Protein AF-A0A4R4T7D8-F1 (afdb_monomer)

Structure (mmCIF, N/CA/C/O backbone):
data_AF-A0A4R4T7D8-F1
#
_entry.id   AF-A0A4R4T7D8-F1
#
loop_
_atom_site.group_PDB
_atom_site.id
_atom_site.type_symbol
_atom_site.label_atom_id
_atom_site.label_alt_id
_atom_site.label_comp_id
_atom_site.label_asym_id
_atom_site.label_entity_id
_atom_site.label_seq_id
_atom_site.pdbx_PDB_ins_code
_atom_site.Cartn_x
_atom_site.Cartn_y
_atom_site.Cartn_z
_atom_site.occupancy
_atom_site.B_iso_or_equiv
_atom_site.auth_seq_id
_atom_site.auth_comp_id
_atom_site.auth_asym_id
_atom_site.auth_atom_id
_atom_site.pdbx_PDB_model_num
ATOM 1 N N . MET A 1 1 ? 0.063 1.262 -43.470 1.00 44.97 1 MET A N 1
ATOM 2 C CA . MET A 1 1 ? -0.588 0.690 -42.276 1.00 44.97 1 MET A CA 1
ATOM 3 C C . MET A 1 1 ? 0.543 0.204 -41.402 1.00 44.97 1 MET A C 1
ATOM 5 O O . MET A 1 1 ? 1.000 -0.913 -41.585 1.00 44.97 1 MET A O 1
ATOM 9 N N . ASP A 1 2 ? 1.072 1.087 -40.564 1.00 61.28 2 ASP A N 1
ATOM 10 C CA 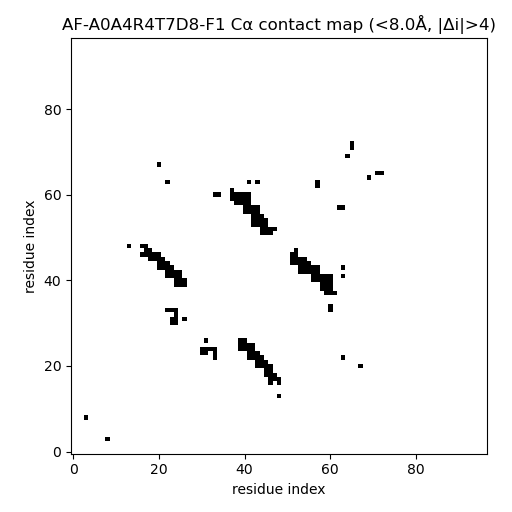. ASP A 1 2 ? 2.114 0.740 -39.603 1.00 61.28 2 ASP A CA 1
ATOM 11 C C . ASP A 1 2 ? 1.406 0.227 -38.351 1.00 61.28 2 ASP A C 1
ATOM 13 O O . ASP A 1 2 ? 1.039 0.995 -37.459 1.00 61.28 2 ASP A O 1
ATOM 17 N N . GLU A 1 3 ? 1.092 -1.069 -38.343 1.00 63.44 3 GLU A N 1
ATOM 18 C CA . GLU A 1 3 ? 0.693 -1.740 -37.111 1.00 63.44 3 GLU A CA 1
ATOM 19 C C . GLU A 1 3 ? 1.888 -1.684 -36.165 1.00 63.44 3 GLU A C 1
ATOM 21 O O . GLU A 1 3 ? 2.912 -2.325 -36.396 1.00 63.44 3 GLU A O 1
ATOM 26 N N . GLU A 1 4 ? 1.772 -0.859 -35.123 1.00 69.38 4 GLU A N 1
ATOM 27 C CA . GLU A 1 4 ? 2.747 -0.844 -34.040 1.00 69.38 4 GLU A CA 1
ATOM 28 C C . GLU A 1 4 ? 2.931 -2.291 -33.548 1.00 69.38 4 GLU A C 1
ATOM 30 O O . GLU A 1 4 ? 1.936 -2.935 -33.186 1.00 69.38 4 GLU A O 1
ATOM 35 N N . PRO A 1 5 ? 4.167 -2.827 -33.543 1.00 82.69 5 PRO A N 1
ATOM 36 C CA . PRO A 1 5 ? 4.420 -4.173 -33.063 1.00 82.69 5 PRO A CA 1
ATOM 37 C C . PRO A 1 5 ? 3.885 -4.315 -31.638 1.00 82.69 5 PRO A C 1
ATOM 39 O O . PRO A 1 5 ? 4.171 -3.486 -30.772 1.00 82.69 5 PRO A O 1
ATOM 42 N N . LEU A 1 6 ? 3.123 -5.381 -31.372 1.00 74.44 6 LEU A N 1
ATOM 43 C CA . LEU A 1 6 ? 2.513 -5.636 -30.058 1.00 74.44 6 LEU A CA 1
ATOM 44 C C . LEU A 1 6 ? 3.531 -5.534 -28.906 1.00 74.44 6 LEU A C 1
ATOM 46 O O . LEU A 1 6 ? 3.181 -5.106 -27.805 1.00 74.44 6 LEU A O 1
ATOM 50 N N . SER A 1 7 ? 4.789 -5.885 -29.175 1.00 72.19 7 SER A N 1
ATOM 51 C CA . SER A 1 7 ? 5.919 -5.760 -28.255 1.00 72.19 7 SER A CA 1
ATOM 52 C C . SER A 1 7 ? 6.173 -4.314 -27.810 1.00 72.19 7 SER A C 1
ATOM 54 O O . SER A 1 7 ? 6.251 -4.066 -26.609 1.00 72.19 7 SER A O 1
ATOM 56 N N . ASP A 1 8 ? 6.188 -3.345 -28.728 1.00 77.62 8 ASP A N 1
ATOM 57 C CA . ASP A 1 8 ? 6.402 -1.922 -28.412 1.00 77.62 8 ASP A CA 1
ATOM 58 C C . ASP A 1 8 ? 5.212 -1.326 -27.647 1.00 77.62 8 ASP A C 1
ATOM 60 O O . ASP A 1 8 ? 5.359 -0.515 -26.719 1.00 77.62 8 ASP A O 1
ATOM 64 N N . TRP A 1 9 ? 4.000 -1.773 -27.983 1.00 75.19 9 TRP A N 1
ATOM 65 C CA . TRP A 1 9 ? 2.791 -1.431 -27.239 1.00 75.19 9 TRP A CA 1
ATOM 66 C C . TRP A 1 9 ? 2.842 -1.961 -25.797 1.00 75.19 9 TRP A C 1
ATOM 68 O O . TRP A 1 9 ? 2.551 -1.224 -24.841 1.00 75.19 9 TRP A O 1
ATOM 78 N N . ALA A 1 10 ? 3.232 -3.227 -25.628 1.00 73.69 10 ALA A N 1
ATOM 79 C CA . ALA A 1 10 ? 3.330 -3.901 -24.339 1.00 73.69 10 ALA A CA 1
ATOM 80 C C . ALA A 1 10 ? 4.439 -3.296 -23.472 1.00 73.69 10 ALA A C 1
ATOM 82 O O . ALA A 1 10 ? 4.208 -3.018 -22.293 1.00 73.69 10 ALA A O 1
ATOM 83 N N . GLU A 1 11 ? 5.601 -2.998 -24.051 1.00 71.81 11 GLU A N 1
ATOM 84 C CA . GLU A 1 11 ? 6.743 -2.428 -23.341 1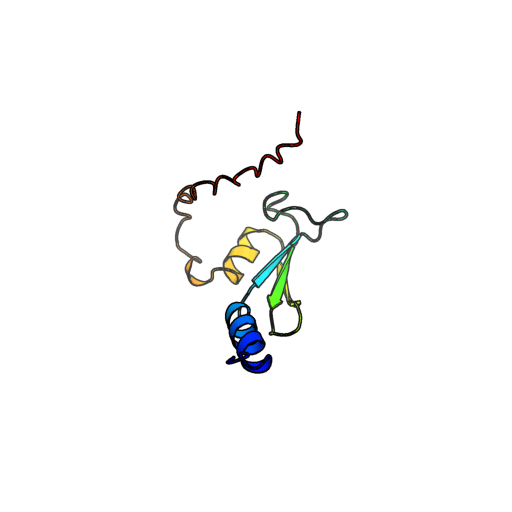.00 71.81 11 GLU A CA 1
ATOM 85 C C . GLU A 1 11 ? 6.446 -1.011 -22.836 1.00 71.81 11 GLU A C 1
ATOM 87 O O . GLU A 1 11 ? 6.628 -0.732 -21.648 1.00 71.81 11 GLU A O 1
ATOM 92 N N . ARG A 1 12 ? 5.855 -0.131 -23.663 1.00 70.44 12 ARG A N 1
ATOM 93 C CA . ARG A 1 12 ? 5.398 1.200 -23.204 1.00 70.44 12 ARG A CA 1
ATOM 94 C C . ARG A 1 12 ? 4.401 1.109 -22.059 1.00 70.44 12 ARG A C 1
ATOM 96 O O . ARG A 1 12 ? 4.348 1.988 -21.194 1.00 70.44 12 ARG A O 1
ATOM 103 N N . ARG A 1 13 ? 3.545 0.089 -22.058 1.00 66.94 13 ARG A N 1
ATOM 104 C CA . ARG A 1 13 ? 2.521 -0.086 -21.025 1.00 66.94 13 ARG A CA 1
ATOM 105 C C . ARG A 1 13 ? 3.089 -0.718 -19.756 1.00 66.94 13 ARG A C 1
ATOM 107 O O . ARG A 1 13 ? 2.659 -0.322 -18.674 1.00 66.94 13 ARG A O 1
ATOM 114 N N . SER A 1 14 ? 4.070 -1.606 -19.889 1.00 64.19 14 SER A N 1
ATOM 115 C CA . SER A 1 14 ? 4.850 -2.180 -18.791 1.00 64.19 14 SER A CA 1
ATOM 116 C C . SER A 1 14 ? 5.689 -1.108 -18.090 1.00 64.19 14 SER A C 1
ATOM 118 O O . SER A 1 14 ? 5.569 -0.937 -16.879 1.00 64.19 14 SER A O 1
ATOM 120 N N . ARG A 1 15 ? 6.396 -0.252 -18.845 1.00 64.44 15 ARG A N 1
ATOM 121 C CA . ARG A 1 15 ? 7.139 0.907 -18.310 1.00 64.44 15 ARG A CA 1
ATOM 122 C C . ARG A 1 15 ? 6.260 1.892 -17.537 1.00 64.44 15 ARG A C 1
ATOM 124 O O . ARG A 1 15 ? 6.691 2.412 -16.521 1.00 64.44 15 ARG A O 1
ATOM 131 N N . ARG A 1 16 ? 5.002 2.116 -17.950 1.00 61.53 16 ARG A N 1
ATOM 132 C CA . ARG A 1 16 ? 4.030 2.933 -17.180 1.00 61.53 16 ARG A CA 1
ATOM 133 C C . ARG A 1 16 ? 3.536 2.266 -15.883 1.00 61.53 16 ARG A C 1
ATOM 135 O O . ARG A 1 16 ? 2.744 2.874 -15.151 1.00 61.53 16 ARG A O 1
ATOM 142 N N . ARG A 1 17 ? 3.866 0.996 -15.648 1.00 61.25 17 ARG A N 1
ATOM 143 C CA . ARG A 1 17 ? 3.417 0.206 -14.490 1.00 61.25 17 ARG A CA 1
ATOM 144 C C . ARG A 1 17 ? 4.554 -0.249 -13.582 1.00 61.25 17 ARG A C 1
ATOM 146 O O . ARG A 1 17 ? 4.255 -0.562 -12.433 1.00 61.25 17 ARG A O 1
ATOM 153 N N . ALA A 1 18 ? 5.792 -0.273 -14.068 1.00 58.44 18 ALA A N 1
ATOM 154 C CA . ALA A 1 18 ? 6.973 -0.447 -13.235 1.00 58.44 18 ALA A CA 1
ATOM 155 C C . ALA A 1 18 ? 6.950 0.596 -12.101 1.00 58.44 18 ALA A C 1
ATOM 157 O O . ALA A 1 18 ? 6.618 1.756 -12.336 1.00 58.44 18 ALA A O 1
ATOM 158 N N . ASP A 1 19 ? 7.191 0.139 -10.873 1.00 62.66 19 ASP A N 1
ATOM 159 C CA . ASP A 1 19 ? 7.176 0.927 -9.628 1.00 62.66 19 ASP A CA 1
ATOM 160 C C . ASP A 1 19 ? 5.817 1.428 -9.129 1.00 62.66 19 ASP A C 1
ATOM 162 O O . ASP A 1 19 ? 5.721 2.411 -8.395 1.00 62.66 19 ASP A O 1
ATOM 166 N N . ARG A 1 20 ? 4.732 0.713 -9.440 1.00 80.19 20 ARG A N 1
ATOM 167 C CA . ARG A 1 20 ? 3.474 0.926 -8.713 1.00 80.19 20 ARG A CA 1
ATOM 168 C C . ARG A 1 20 ? 3.476 0.170 -7.395 1.00 80.19 20 ARG A C 1
ATOM 170 O O . ARG A 1 20 ? 3.600 -1.051 -7.383 1.00 80.19 20 ARG A O 1
ATOM 177 N N . TYR A 1 21 ? 3.227 0.890 -6.311 1.00 86.75 21 TYR A N 1
ATOM 178 C CA . TYR A 1 21 ? 2.841 0.311 -5.031 1.00 86.75 21 TYR A CA 1
ATOM 179 C C . TYR A 1 21 ? 1.319 0.331 -4.882 1.00 86.75 21 TYR A C 1
ATOM 181 O O . TYR A 1 21 ? 0.636 1.247 -5.348 1.00 86.75 21 TYR A O 1
ATOM 189 N N . ARG A 1 22 ? 0.775 -0.686 -4.218 1.00 87.00 22 ARG A N 1
ATOM 190 C CA . ARG A 1 22 ? -0.609 -0.699 -3.736 1.00 87.00 22 ARG A CA 1
ATOM 191 C C . ARG A 1 22 ? -0.649 -1.104 -2.274 1.00 87.00 22 ARG A C 1
ATOM 193 O O . ARG A 1 22 ? 0.239 -1.806 -1.795 1.00 87.00 22 ARG A O 1
ATOM 200 N N . VAL A 1 23 ? -1.727 -0.711 -1.606 1.00 89.56 23 VAL A N 1
ATOM 201 C CA . VAL A 1 23 ? -1.992 -1.056 -0.210 1.00 89.56 23 VAL A CA 1
ATOM 202 C C . VAL A 1 23 ? -3.388 -1.636 -0.101 1.00 89.56 23 VAL A C 1
ATOM 204 O O . VAL A 1 23 ? -4.340 -1.059 -0.630 1.00 89.56 23 VAL A O 1
ATOM 207 N N . VAL A 1 24 ? -3.500 -2.769 0.581 1.00 87.19 24 VAL A N 1
ATOM 208 C CA . VAL A 1 24 ? -4.764 -3.474 0.808 1.00 87.19 24 VAL A CA 1
ATOM 209 C C . VAL A 1 24 ? -4.925 -3.707 2.305 1.00 87.19 24 VAL A C 1
ATOM 211 O O . VAL A 1 24 ? -3.993 -4.168 2.960 1.00 87.19 24 VAL A O 1
ATOM 214 N N . THR A 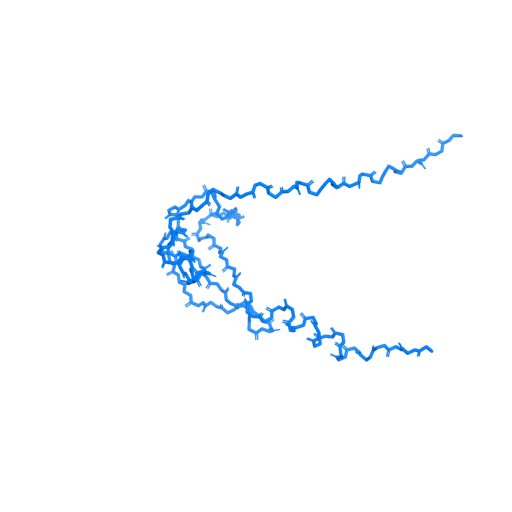1 25 ? -6.083 -3.365 2.863 1.00 89.31 25 THR A N 1
ATOM 215 C CA . THR A 1 25 ? -6.424 -3.655 4.263 1.00 89.31 25 THR A CA 1
ATOM 216 C C . THR A 1 25 ? -6.648 -5.151 4.467 1.00 89.31 25 THR A C 1
ATOM 218 O O . THR A 1 25 ? -7.323 -5.801 3.673 1.00 89.31 25 THR A O 1
ATOM 221 N N . LEU A 1 26 ? -6.095 -5.691 5.552 1.00 86.75 26 LEU A N 1
ATOM 222 C CA . LEU A 1 26 ? -6.215 -7.093 5.962 1.00 86.75 26 LEU A CA 1
ATOM 223 C C . LEU A 1 26 ? -7.383 -7.288 6.940 1.00 86.75 26 LEU A C 1
ATOM 225 O O . LEU A 1 26 ? -7.270 -7.980 7.948 1.00 86.75 26 LEU A O 1
ATOM 229 N N . THR A 1 27 ? -8.506 -6.632 6.664 1.00 82.69 27 THR A N 1
ATOM 230 C CA . THR A 1 27 ? -9.737 -6.759 7.448 1.00 82.69 27 THR A CA 1
ATOM 231 C C . THR A 1 27 ? -10.598 -7.894 6.895 1.00 82.69 27 THR A C 1
ATOM 233 O O . THR A 1 27 ? -10.706 -8.014 5.672 1.00 82.69 27 THR A O 1
ATOM 236 N N . PRO A 1 28 ? -11.253 -8.702 7.745 1.00 78.62 28 PRO A N 1
ATOM 237 C CA . PRO A 1 28 ? -12.202 -9.703 7.276 1.00 78.62 28 PRO A CA 1
ATOM 238 C C . PRO A 1 28 ? -13.361 -9.032 6.527 1.00 78.62 28 PRO A C 1
ATOM 240 O O . PRO A 1 28 ? -13.942 -8.059 7.005 1.00 78.62 28 PRO A O 1
ATOM 243 N N . GLY A 1 29 ? -13.696 -9.563 5.350 1.00 75.94 29 GLY A N 1
ATOM 244 C CA . GLY A 1 29 ? -14.749 -9.028 4.487 1.00 75.94 29 GLY A CA 1
ATOM 245 C C . GLY A 1 29 ? -14.222 -8.424 3.178 1.00 75.94 29 GLY A C 1
ATOM 246 O O . GLY A 1 29 ? -13.074 -8.654 2.797 1.00 75.94 29 GLY A O 1
ATOM 247 N N . PRO A 1 30 ? -15.074 -7.704 2.429 1.00 74.88 30 PRO A N 1
ATOM 248 C CA . PRO A 1 30 ? -14.690 -7.120 1.151 1.00 74.88 30 PRO A CA 1
ATOM 249 C C . PRO A 1 30 ? -13.574 -6.083 1.317 1.00 74.88 30 PRO A C 1
ATOM 251 O O . PRO A 1 30 ? -13.539 -5.330 2.294 1.00 74.88 30 PRO A O 1
ATOM 254 N N . ALA A 1 31 ? -12.679 -6.028 0.325 1.00 68.12 31 ALA A N 1
ATOM 255 C CA . ALA A 1 31 ? -11.574 -5.077 0.299 1.00 68.12 31 ALA A CA 1
ATOM 256 C C . ALA A 1 31 ? -12.110 -3.647 0.444 1.00 68.12 31 ALA A C 1
ATOM 258 O O . ALA A 1 31 ? -12.793 -3.120 -0.437 1.00 68.12 31 ALA A O 1
ATOM 259 N N . SER A 1 32 ? -11.813 -3.040 1.588 1.00 69.00 32 SER A N 1
ATOM 260 C CA . SER A 1 32 ? -12.277 -1.702 1.926 1.00 69.00 32 SER A CA 1
ATOM 261 C C . SER A 1 32 ? -11.285 -0.659 1.418 1.00 69.00 32 SER A C 1
ATOM 263 O O . SER A 1 32 ? -10.086 -0.918 1.304 1.00 69.00 32 SER A O 1
ATOM 265 N N . GLY A 1 33 ? -11.780 0.533 1.082 1.00 68.81 33 GLY A N 1
ATOM 266 C CA . GLY A 1 33 ? -10.922 1.637 0.656 1.00 68.81 33 GLY A CA 1
ATOM 267 C C . GLY A 1 33 ? -9.850 1.960 1.702 1.00 68.81 33 GLY A C 1
ATOM 268 O O . GLY A 1 33 ? -10.050 1.770 2.900 1.00 68.81 33 GLY A O 1
ATOM 269 N N . SER A 1 34 ? -8.715 2.506 1.261 1.00 64.12 34 SER A N 1
ATOM 270 C CA . SER A 1 34 ? -7.545 2.768 2.116 1.00 64.12 34 SER A CA 1
ATOM 271 C C . SER A 1 34 ? -7.818 3.657 3.340 1.00 64.12 34 SER A C 1
ATOM 273 O O . SER A 1 34 ? -7.049 3.605 4.300 1.00 64.12 34 SER A O 1
ATOM 275 N N . HIS A 1 35 ? -8.902 4.438 3.325 1.00 72.25 35 HIS A N 1
ATOM 276 C CA . HIS A 1 35 ? -9.317 5.369 4.378 1.00 72.25 35 HIS A CA 1
ATOM 277 C C . HIS A 1 35 ? -10.355 4.803 5.362 1.00 72.25 35 HIS A C 1
ATOM 279 O O . HIS A 1 35 ? -10.668 5.475 6.337 1.00 72.25 35 HIS A O 1
ATOM 285 N N . VAL A 1 36 ? -10.911 3.615 5.107 1.00 76.56 36 VAL A N 1
ATOM 286 C CA . VAL A 1 36 ? -12.079 3.098 5.848 1.00 76.56 36 VAL A CA 1
ATOM 287 C C . VAL A 1 36 ? -11.729 2.702 7.288 1.00 76.56 36 VAL A C 1
ATOM 289 O O . VAL A 1 36 ? -12.551 2.878 8.176 1.00 76.56 36 VAL A O 1
ATOM 292 N N . ASP A 1 37 ? -10.496 2.253 7.539 1.00 79.81 37 ASP A N 1
ATOM 293 C CA . ASP A 1 37 ? -9.975 2.021 8.894 1.00 79.81 37 ASP A CA 1
ATOM 294 C C . ASP A 1 37 ? -8.469 2.319 8.946 1.00 79.81 37 ASP A C 1
ATOM 296 O O . ASP A 1 37 ? -7.658 1.448 8.620 1.00 79.81 37 ASP A O 1
ATOM 300 N N . PRO A 1 38 ? -8.042 3.538 9.319 1.00 84.50 38 PRO A N 1
ATOM 301 C CA . PRO A 1 38 ? -6.633 3.928 9.351 1.00 84.50 38 PRO A CA 1
ATOM 302 C C . PRO A 1 38 ? -5.731 3.079 10.256 1.00 84.50 38 PRO A C 1
ATOM 304 O O . PRO A 1 38 ? -4.526 3.083 10.021 1.00 84.50 38 PRO A O 1
ATOM 307 N N . GLN A 1 39 ? -6.275 2.349 11.235 1.00 86.88 39 GLN A N 1
ATOM 308 C CA . GLN A 1 39 ? -5.509 1.553 12.205 1.00 86.88 39 GLN A CA 1
ATOM 309 C C . GLN A 1 39 ? -5.489 0.054 11.889 1.00 86.88 39 GLN A C 1
ATOM 311 O O . GLN A 1 39 ? -4.751 -0.687 12.525 1.00 86.88 39 GLN A O 1
ATOM 316 N N . ALA A 1 40 ? -6.259 -0.399 10.899 1.00 86.94 40 ALA A N 1
ATOM 317 C CA . ALA A 1 40 ? -6.213 -1.791 10.470 1.00 86.94 40 ALA A CA 1
ATOM 318 C C . ALA A 1 40 ? -4.850 -2.193 9.862 1.00 86.94 40 ALA A C 1
ATOM 320 O O . ALA A 1 40 ? -4.255 -1.410 9.105 1.00 86.94 4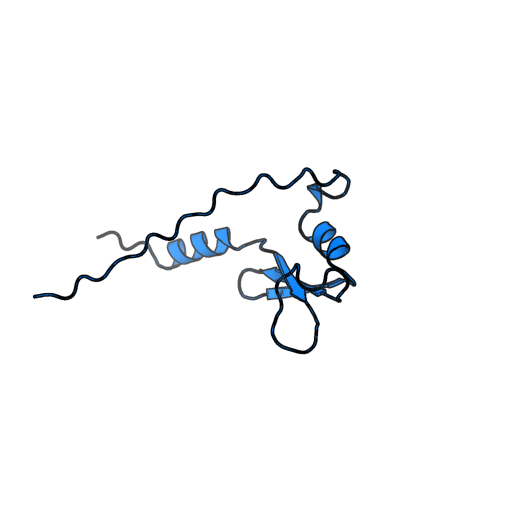0 ALA A O 1
ATOM 321 N N . PRO A 1 41 ? -4.407 -3.448 10.066 1.00 89.75 41 PRO A N 1
ATOM 322 C CA . PRO A 1 41 ? -3.226 -3.976 9.400 1.00 89.75 41 PRO A CA 1
ATOM 323 C C . PRO A 1 41 ? -3.410 -3.992 7.881 1.00 89.75 41 PRO A C 1
ATOM 325 O O . PRO A 1 41 ? -4.515 -4.175 7.355 1.00 89.75 41 PRO A O 1
ATOM 328 N N . ARG A 1 42 ? -2.317 -3.780 7.150 1.00 90.81 42 ARG A N 1
ATOM 329 C CA . ARG A 1 42 ? -2.317 -3.595 5.697 1.00 90.81 42 ARG A CA 1
ATOM 330 C C . ARG A 1 42 ? -1.163 -4.329 5.039 1.00 90.81 42 ARG A C 1
ATOM 332 O O . ARG A 1 42 ? -0.039 -4.279 5.522 1.00 90.81 42 ARG A O 1
ATOM 339 N N . LEU A 1 43 ? -1.432 -4.930 3.886 1.00 91.69 43 LEU A N 1
ATOM 340 C CA . LEU A 1 43 ? -0.413 -5.467 2.995 1.00 91.69 43 LEU A CA 1
ATOM 341 C C . LEU A 1 43 ? 0.001 -4.401 1.977 1.00 91.69 43 LEU A C 1
ATOM 343 O O . LEU A 1 43 ? -0.843 -3.850 1.264 1.00 91.69 43 LEU A O 1
ATOM 347 N N . VAL A 1 44 ? 1.304 -4.160 1.882 1.00 91.00 44 VAL A N 1
ATOM 348 C CA . VAL A 1 44 ? 1.939 -3.371 0.827 1.00 91.00 44 VAL A CA 1
ATOM 349 C C . VAL A 1 44 ? 2.454 -4.326 -0.247 1.00 91.00 44 VAL A C 1
ATOM 351 O O . VAL A 1 44 ? 3.184 -5.275 0.048 1.00 91.00 44 VAL A O 1
ATOM 354 N N . SER A 1 45 ? 2.088 -4.073 -1.504 1.00 91.69 45 SER A N 1
ATOM 355 C CA . SER A 1 45 ? 2.582 -4.844 -2.649 1.00 91.69 45 SER A CA 1
ATOM 356 C C . SER A 1 45 ? 3.172 -3.939 -3.721 1.00 91.69 45 SER A C 1
ATOM 358 O O . SER A 1 45 ? 2.628 -2.866 -3.992 1.00 91.69 45 SER A O 1
ATOM 360 N N . ARG A 1 46 ? 4.234 -4.405 -4.378 1.00 89.88 46 ARG A N 1
ATOM 361 C CA . ARG A 1 46 ? 4.876 -3.742 -5.516 1.00 89.88 46 ARG A CA 1
ATOM 362 C C . ARG A 1 46 ? 4.546 -4.489 -6.801 1.00 89.88 46 ARG A C 1
ATOM 364 O O . ARG A 1 46 ? 4.522 -5.714 -6.830 1.00 89.88 46 ARG A O 1
ATOM 371 N N . TRP A 1 47 ? 4.277 -3.750 -7.868 1.00 85.44 47 TRP A N 1
ATOM 372 C CA . TRP A 1 47 ? 4.161 -4.323 -9.202 1.00 85.44 47 TRP A CA 1
ATOM 373 C C . TRP A 1 47 ? 5.557 -4.604 -9.760 1.00 85.44 47 TRP A C 1
ATOM 375 O O . TRP A 1 47 ? 6.312 -3.665 -10.022 1.00 85.44 47 TRP A O 1
ATOM 385 N N . ASN A 1 48 ? 5.888 -5.878 -9.964 1.00 82.44 48 ASN A N 1
ATOM 386 C CA . ASN A 1 48 ? 7.193 -6.295 -10.491 1.00 82.44 48 ASN A CA 1
ATOM 387 C C . ASN A 1 48 ? 7.247 -6.354 -12.032 1.00 82.44 48 ASN A C 1
ATOM 389 O O . ASN A 1 48 ? 8.277 -6.684 -12.606 1.00 82.44 48 ASN A O 1
ATOM 393 N N . GLY A 1 49 ? 6.144 -6.024 -12.712 1.00 78.62 49 GLY A N 1
ATOM 394 C CA . GLY A 1 49 ? 6.016 -6.133 -14.169 1.00 78.62 49 GLY A CA 1
ATOM 395 C C . GLY A 1 49 ? 5.057 -7.237 -14.612 1.00 78.62 49 GLY A C 1
ATOM 396 O O . GLY A 1 49 ? 4.430 -7.092 -15.661 1.00 78.62 49 GLY A O 1
ATOM 397 N N . TYR A 1 50 ? 4.877 -8.272 -13.789 1.00 80.38 50 TYR A N 1
ATOM 398 C CA . TYR A 1 50 ? 4.035 -9.435 -14.077 1.00 80.38 50 TYR A CA 1
ATOM 399 C C . TYR A 1 50 ? 2.917 -9.624 -13.047 1.00 80.38 50 TYR A C 1
ATOM 401 O O . TYR A 1 50 ? 1.768 -9.871 -13.414 1.00 80.38 50 TYR A O 1
ATOM 409 N N . GLU A 1 51 ? 3.232 -9.444 -11.766 1.00 85.75 51 GLU A N 1
ATOM 410 C CA . GLU A 1 51 ? 2.296 -9.616 -10.664 1.00 85.75 51 GLU A CA 1
ATOM 411 C C . GLU A 1 51 ? 2.522 -8.606 -9.532 1.00 85.75 51 GLU A C 1
ATOM 413 O O . GLU A 1 51 ? 3.439 -7.778 -9.543 1.00 85.75 51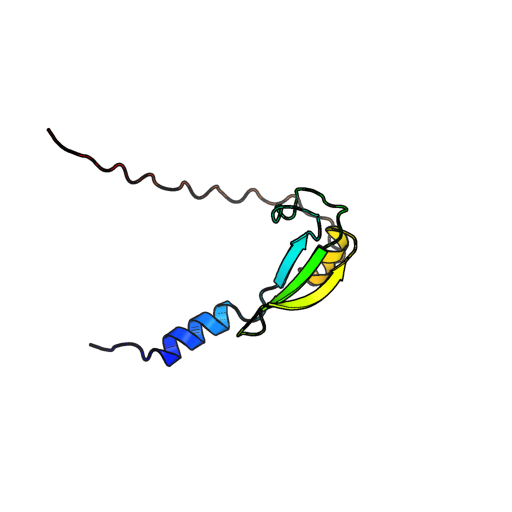 GLU A O 1
ATOM 418 N N . TRP A 1 52 ? 1.618 -8.652 -8.555 1.00 87.56 52 TRP A N 1
ATOM 419 C CA . TRP A 1 52 ? 1.745 -7.892 -7.321 1.00 87.56 52 TRP A CA 1
ATOM 420 C C . TRP A 1 52 ? 2.501 -8.720 -6.292 1.00 87.56 52 TRP A C 1
ATOM 422 O O . TRP A 1 52 ? 1.933 -9.626 -5.690 1.00 87.56 52 TRP A O 1
ATOM 432 N N . GLU A 1 53 ? 3.753 -8.359 -6.061 1.00 89.69 53 GLU A N 1
ATOM 433 C CA . GLU A 1 53 ? 4.626 -8.998 -5.087 1.00 89.69 53 GLU A CA 1
ATOM 434 C C . GLU A 1 53 ? 4.432 -8.369 -3.704 1.00 89.69 53 GLU A C 1
ATOM 436 O O . GLU A 1 53 ? 4.394 -7.143 -3.570 1.00 89.69 53 GLU A O 1
ATOM 441 N N . ALA A 1 54 ? 4.265 -9.195 -2.670 1.00 91.94 54 ALA A N 1
ATOM 442 C CA . ALA A 1 54 ? 4.122 -8.738 -1.291 1.00 91.94 54 ALA A CA 1
ATOM 443 C C . ALA A 1 54 ? 5.471 -8.250 -0.747 1.00 91.94 54 ALA A C 1
ATOM 445 O O . ALA A 1 54 ? 6.430 -9.011 -0.704 1.00 91.94 54 ALA A O 1
ATOM 446 N N . VAL A 1 55 ? 5.530 -6.990 -0.309 1.00 90.56 55 VAL A N 1
ATOM 447 C CA . VAL A 1 55 ? 6.772 -6.365 0.176 1.00 90.56 55 VAL A CA 1
ATOM 448 C C . VAL A 1 55 ? 6.783 -6.257 1.697 1.00 90.56 55 VAL A C 1
ATOM 450 O O . VAL A 1 55 ? 7.810 -6.494 2.323 1.00 90.56 55 VAL A O 1
ATOM 453 N N . ALA A 1 56 ? 5.646 -5.898 2.301 1.00 90.81 56 ALA A N 1
ATOM 454 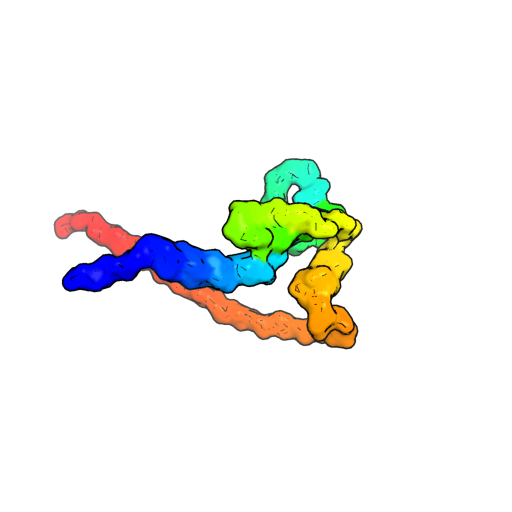C CA . ALA A 1 56 ? 5.544 -5.722 3.746 1.00 90.81 56 ALA A CA 1
ATOM 455 C C . ALA A 1 56 ? 4.098 -5.832 4.235 1.00 90.81 56 ALA A C 1
ATOM 457 O O . ALA A 1 56 ? 3.159 -5.487 3.516 1.00 90.81 56 ALA A O 1
ATOM 458 N N . VAL A 1 57 ? 3.933 -6.236 5.492 1.00 93.31 57 VAL A N 1
ATOM 459 C CA . VAL A 1 57 ? 2.694 -6.051 6.254 1.00 93.31 57 VAL A CA 1
ATOM 460 C C . VAL A 1 57 ? 2.964 -4.986 7.308 1.00 93.31 57 VAL A C 1
ATOM 462 O O . VAL A 1 57 ? 3.936 -5.089 8.049 1.00 93.31 57 VAL A O 1
ATOM 465 N N . VAL A 1 58 ? 2.122 -3.960 7.356 1.00 92.38 58 VAL A N 1
ATOM 466 C CA . VAL A 1 58 ? 2.234 -2.828 8.285 1.00 92.38 58 VAL A CA 1
ATOM 467 C C . VAL A 1 58 ? 1.008 -2.754 9.180 1.00 92.38 58 VAL A C 1
ATOM 469 O O . VAL A 1 58 ? -0.072 -3.212 8.793 1.00 92.38 58 VAL A O 1
ATOM 472 N N . ALA A 1 59 ? 1.153 -2.179 10.370 1.00 90.44 59 ALA A N 1
ATOM 473 C CA . ALA A 1 59 ? 0.084 -2.161 11.359 1.00 90.44 59 ALA A CA 1
ATOM 474 C C . ALA A 1 59 ? -1.010 -1.149 11.008 1.00 90.44 59 ALA A C 1
ATOM 476 O O . ALA A 1 59 ? -2.164 -1.368 11.348 1.00 90.44 59 ALA A O 1
ATOM 477 N N . ASN A 1 60 ? -0.672 -0.053 10.324 1.00 88.94 60 ASN A N 1
ATOM 478 C CA . ASN A 1 60 ? -1.610 1.038 10.069 1.00 88.94 60 ASN A CA 1
ATOM 479 C C . ASN A 1 60 ? -1.315 1.795 8.758 1.00 88.94 60 ASN A C 1
ATOM 481 O O . ASN A 1 60 ? -0.342 1.546 8.043 1.00 88.94 60 ASN A O 1
ATOM 485 N N . LEU A 1 61 ? -2.197 2.736 8.412 1.00 86.62 61 LEU A N 1
ATOM 486 C CA . LEU A 1 61 ? -2.087 3.557 7.204 1.00 86.62 61 LEU A CA 1
ATOM 487 C C . LEU A 1 61 ? -0.877 4.501 7.226 1.00 86.62 61 LEU A C 1
ATOM 489 O O . LEU A 1 61 ? -0.360 4.828 6.159 1.00 86.62 61 LEU A O 1
ATOM 493 N N . ALA A 1 62 ? -0.458 4.979 8.400 1.00 88.50 62 ALA A N 1
ATOM 494 C CA . ALA A 1 62 ? 0.654 5.919 8.513 1.00 88.50 62 ALA A CA 1
ATOM 495 C C . ALA A 1 62 ? 1.975 5.243 8.126 1.00 88.50 62 ALA A C 1
ATOM 497 O O . ALA A 1 62 ? 2.705 5.769 7.290 1.00 88.50 62 ALA A O 1
ATOM 498 N N . GLU A 1 63 ? 2.217 4.032 8.625 1.00 88.62 63 GLU A N 1
ATOM 499 C CA . GLU A 1 63 ? 3.371 3.216 8.232 1.00 88.62 63 GLU A CA 1
ATOM 500 C C . GLU A 1 63 ? 3.349 2.871 6.740 1.00 88.62 63 GLU A C 1
ATOM 502 O O . GLU A 1 63 ? 4.367 2.982 6.058 1.00 88.62 63 GLU A O 1
ATOM 507 N N . ALA A 1 64 ? 2.174 2.539 6.192 1.00 88.94 64 ALA A N 1
ATOM 508 C CA . ALA A 1 64 ? 2.033 2.291 4.758 1.00 88.94 64 ALA A CA 1
ATOM 509 C C . ALA A 1 64 ? 2.457 3.511 3.919 1.00 88.94 64 ALA A C 1
ATOM 511 O O . ALA A 1 64 ? 3.118 3.359 2.891 1.00 88.94 64 ALA A O 1
ATOM 512 N N . LYS A 1 65 ? 2.088 4.727 4.351 1.00 87.31 65 LYS A N 1
ATOM 513 C CA . LYS A 1 65 ? 2.430 5.976 3.655 1.00 87.31 65 LYS A CA 1
ATOM 514 C C . LYS A 1 65 ? 3.934 6.239 3.622 1.00 87.31 65 LYS A C 1
ATOM 516 O O . LYS A 1 65 ? 4.402 6.728 2.602 1.00 87.31 65 LYS A O 1
ATOM 521 N N . LEU A 1 66 ? 4.675 5.885 4.674 1.00 88.06 66 LEU A N 1
ATOM 522 C CA . LEU A 1 66 ? 6.136 6.030 4.698 1.00 88.06 66 LEU A CA 1
ATOM 523 C C . LEU A 1 66 ? 6.816 5.169 3.623 1.00 88.06 66 LEU A C 1
ATOM 525 O O . LEU A 1 66 ? 7.793 5.603 3.023 1.00 88.06 66 LEU A O 1
ATOM 529 N N . ILE A 1 67 ? 6.275 3.978 3.34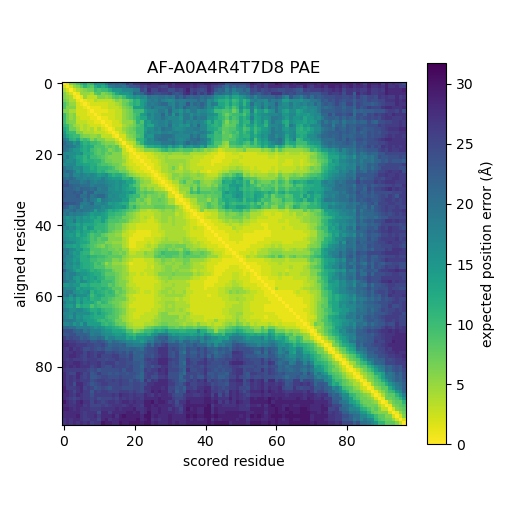4 1.00 85.06 67 ILE A N 1
ATOM 530 C CA . ILE A 1 67 ? 6.789 3.084 2.292 1.00 85.06 67 ILE A CA 1
ATOM 531 C C . ILE A 1 67 ? 6.386 3.579 0.896 1.00 85.06 67 ILE A C 1
ATOM 533 O O . ILE A 1 67 ? 7.172 3.507 -0.043 1.00 85.06 67 ILE A O 1
ATOM 537 N N . LEU A 1 68 ? 5.151 4.067 0.749 1.00 83.06 68 LEU A N 1
ATOM 538 C CA . LEU A 1 68 ? 4.616 4.575 -0.519 1.00 83.06 68 LEU A CA 1
ATOM 539 C C . LEU A 1 68 ? 5.270 5.885 -0.973 1.00 83.06 68 LEU A C 1
ATOM 541 O O . LEU A 1 68 ? 5.387 6.109 -2.174 1.00 83.06 68 LEU A O 1
ATOM 545 N N . TYR A 1 69 ? 5.612 6.750 -0.020 1.00 82.56 69 TYR A N 1
ATOM 546 C CA . TYR A 1 69 ? 6.047 8.125 -0.255 1.00 82.56 69 TYR A CA 1
ATOM 547 C C . TYR A 1 69 ? 7.241 8.462 0.650 1.00 82.56 69 TYR A C 1
ATOM 549 O O . TYR A 1 69 ? 7.112 9.297 1.558 1.00 82.56 69 TYR A O 1
ATOM 557 N N . PRO A 1 70 ? 8.399 7.813 0.448 1.00 73.19 70 PRO A N 1
ATOM 558 C CA . PRO A 1 70 ? 9.573 8.024 1.289 1.00 73.19 70 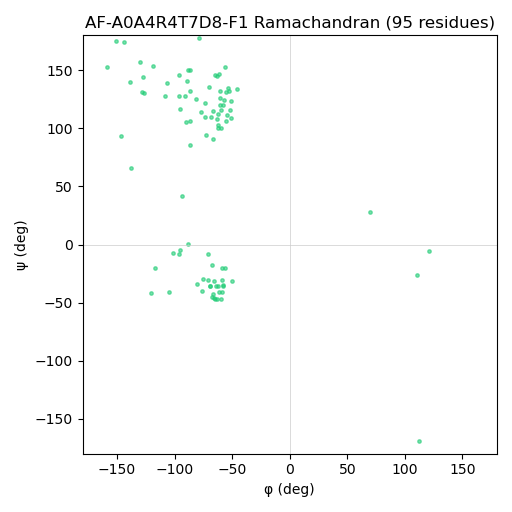PRO A CA 1
ATOM 559 C C . PRO A 1 70 ? 10.036 9.489 1.282 1.00 73.19 70 PRO A C 1
ATOM 561 O O . PRO A 1 70 ? 10.488 9.986 2.307 1.00 73.19 70 PRO A O 1
ATOM 564 N N . GLU A 1 71 ? 9.836 10.227 0.186 1.00 70.19 71 GLU A N 1
ATOM 565 C CA . GLU A 1 71 ? 10.132 11.663 0.091 1.00 70.19 71 GLU A CA 1
ATOM 566 C C . GLU A 1 71 ? 9.233 12.562 0.958 1.00 70.19 71 GLU A C 1
ATOM 568 O O . GLU A 1 71 ? 9.587 13.707 1.229 1.00 70.19 71 GLU A O 1
ATOM 573 N N . THR A 1 72 ? 8.082 12.061 1.419 1.00 62.47 72 THR A N 1
ATOM 574 C CA . THR A 1 72 ? 7.184 12.798 2.329 1.00 62.47 72 THR A CA 1
ATOM 575 C C . THR A 1 72 ? 7.405 12.456 3.801 1.00 62.47 72 THR A C 1
ATOM 577 O O . THR A 1 72 ? 6.803 13.089 4.670 1.00 62.47 72 THR A O 1
ATOM 580 N N . ALA A 1 73 ? 8.282 11.492 4.107 1.00 57.91 73 ALA A N 1
ATOM 581 C CA . ALA A 1 73 ? 8.637 11.119 5.471 1.00 57.91 73 ALA A CA 1
ATOM 582 C C . ALA A 1 73 ? 9.392 12.275 6.159 1.00 57.91 73 ALA A C 1
ATOM 584 O O . ALA A 1 73 ? 10.608 12.396 6.051 1.00 57.91 73 ALA A O 1
ATOM 585 N N . GLY A 1 74 ? 8.652 13.157 6.836 1.00 54.16 74 GLY A N 1
ATOM 586 C CA . GLY A 1 74 ? 9.185 14.342 7.523 1.00 54.16 74 GLY A CA 1
ATOM 587 C C . GLY A 1 74 ? 8.624 15.681 7.036 1.00 54.16 74 GLY A C 1
ATOM 588 O O . GLY A 1 74 ? 8.909 16.705 7.647 1.00 54.16 74 GLY A O 1
ATOM 589 N N . THR A 1 75 ? 7.799 15.690 5.984 1.00 48.81 75 THR A N 1
ATOM 590 C CA . THR A 1 75 ? 7.019 16.875 5.599 1.00 48.81 75 THR A CA 1
ATOM 591 C C . THR A 1 75 ? 5.625 16.754 6.209 1.00 48.81 75 THR A C 1
ATOM 593 O O . THR A 1 75 ? 4.892 15.816 5.894 1.00 48.81 75 THR A O 1
ATOM 596 N N . ASP A 1 76 ? 5.271 17.680 7.104 1.00 51.16 76 ASP A N 1
ATOM 597 C CA . ASP A 1 76 ? 3.914 17.837 7.647 1.00 51.16 76 ASP A CA 1
ATOM 598 C C . ASP A 1 76 ? 2.891 17.770 6.493 1.00 51.16 76 ASP A C 1
ATOM 600 O O . ASP A 1 76 ? 3.143 18.377 5.444 1.00 51.16 76 ASP A O 1
ATOM 604 N N . PRO A 1 77 ? 1.780 17.014 6.596 1.00 51.03 77 PRO A N 1
ATOM 605 C CA . PRO A 1 77 ? 0.858 16.857 5.482 1.00 51.03 77 PRO A CA 1
ATOM 606 C C . PRO A 1 77 ? 0.265 18.216 5.103 1.00 51.03 77 PRO A C 1
ATOM 608 O O . PRO A 1 77 ? -0.691 18.688 5.716 1.00 51.03 77 PRO A O 1
ATOM 611 N N . MET A 1 78 ? 0.797 18.830 4.042 1.00 46.25 78 MET A N 1
ATOM 612 C CA . MET A 1 78 ? 0.120 19.942 3.389 1.00 46.25 78 MET A CA 1
ATOM 613 C C . MET A 1 78 ? -1.300 19.483 3.030 1.00 46.25 78 MET A C 1
ATOM 61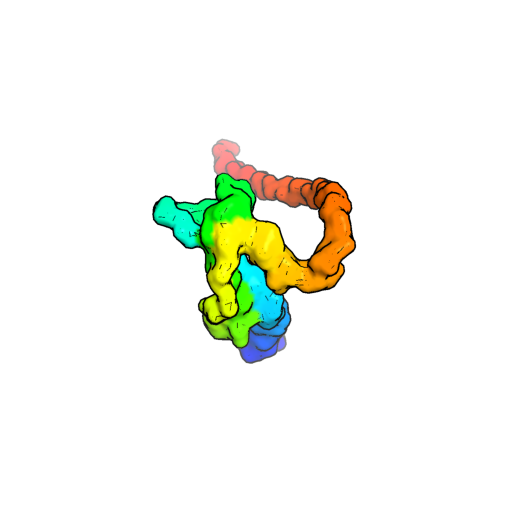5 O O . MET A 1 78 ? -1.469 18.370 2.513 1.00 46.25 78 MET A O 1
ATOM 619 N N . PRO A 1 79 ? -2.331 20.304 3.298 1.00 44.38 79 PRO A N 1
ATOM 620 C CA . PRO A 1 79 ? -3.699 19.934 2.985 1.00 44.38 79 PRO A CA 1
ATOM 621 C C . PRO A 1 79 ? -3.786 19.620 1.493 1.00 44.38 79 PRO A C 1
ATOM 623 O O . PRO A 1 79 ? -3.386 20.423 0.647 1.00 44.38 79 PRO A O 1
ATOM 626 N N . ALA A 1 80 ? -4.270 18.415 1.186 1.00 49.31 80 ALA A N 1
ATOM 627 C CA . ALA A 1 80 ? -4.432 17.938 -0.174 1.00 49.31 80 ALA A CA 1
ATOM 628 C C . ALA A 1 80 ? -5.223 18.976 -0.977 1.00 49.31 80 ALA A C 1
ATOM 630 O O . ALA A 1 80 ? -6.390 19.239 -0.686 1.00 49.31 80 ALA A O 1
ATOM 631 N N . VAL A 1 81 ? -4.582 19.568 -1.985 1.00 51.81 81 VAL A N 1
ATOM 632 C CA . VAL A 1 81 ? -5.253 20.462 -2.927 1.00 51.81 81 VAL A CA 1
ATOM 633 C C . VAL A 1 81 ? -6.391 19.652 -3.563 1.00 51.81 81 VAL A C 1
ATOM 635 O O . VAL A 1 81 ? -6.116 18.587 -4.129 1.00 51.81 81 VAL A O 1
ATOM 638 N N . PRO A 1 82 ? -7.667 20.061 -3.438 1.00 42.97 82 PRO A N 1
ATOM 639 C CA . PRO A 1 82 ? -8.775 19.277 -3.958 1.00 42.97 82 PRO A CA 1
ATOM 640 C C . PRO A 1 82 ? -8.634 19.165 -5.474 1.00 42.97 82 PRO A C 1
ATOM 642 O O . PRO A 1 82 ? -8.742 20.141 -6.214 1.00 42.97 82 PRO A O 1
ATOM 645 N N . GLN A 1 83 ? -8.360 17.946 -5.931 1.00 53.28 83 GLN A N 1
ATOM 646 C CA . GLN A 1 83 ? -8.284 17.620 -7.347 1.00 53.28 83 GLN A CA 1
ATOM 647 C C . GLN A 1 83 ? -9.660 17.917 -7.961 1.00 53.28 83 GLN A C 1
ATOM 649 O O . GLN A 1 83 ? -10.659 17.402 -7.444 1.00 53.28 83 GLN A O 1
ATOM 654 N N . PRO A 1 84 ? -9.767 18.725 -9.033 1.00 44.50 84 PRO A N 1
ATOM 655 C CA . PRO A 1 84 ? -11.058 19.013 -9.633 1.00 44.50 84 PRO A CA 1
ATOM 656 C C . PRO A 1 84 ? -11.683 17.704 -10.112 1.00 44.50 84 PRO A C 1
ATOM 658 O O . PRO A 1 84 ? -11.116 16.977 -10.933 1.00 44.50 84 PRO A O 1
ATOM 661 N N . LEU A 1 85 ? -12.857 17.399 -9.555 1.00 50.19 85 LEU A N 1
ATOM 662 C CA . LEU A 1 85 ? -13.661 16.231 -9.879 1.00 50.19 85 LEU A CA 1
ATOM 663 C C . LEU A 1 85 ? -13.835 16.185 -11.402 1.00 50.19 85 LEU A C 1
ATOM 665 O O . LEU A 1 85 ? -14.532 17.024 -11.977 1.00 50.19 85 LEU A O 1
ATOM 669 N N . ARG A 1 86 ? -13.187 15.226 -12.079 1.00 50.88 86 ARG A N 1
ATOM 670 C CA . ARG A 1 86 ? -13.424 14.992 -13.507 1.00 50.88 86 ARG A CA 1
ATOM 671 C C . ARG A 1 86 ? -14.900 14.642 -13.662 1.00 50.88 86 ARG A C 1
ATOM 673 O O . ARG A 1 86 ? -15.304 13.515 -13.379 1.00 50.88 86 ARG A O 1
ATOM 680 N N . ARG A 1 87 ? -15.710 15.623 -14.076 1.00 48.44 87 ARG A N 1
ATOM 681 C CA . ARG A 1 87 ? -17.124 15.434 -14.405 1.00 48.44 87 ARG A CA 1
ATOM 682 C C . ARG A 1 87 ? -17.200 14.343 -15.463 1.00 48.44 87 ARG A C 1
ATOM 684 O O . ARG A 1 87 ? -16.826 14.535 -16.616 1.00 48.44 87 ARG A O 1
ATOM 691 N N . ARG A 1 88 ? -17.654 13.170 -15.036 1.00 43.06 88 ARG A N 1
ATOM 692 C CA . ARG A 1 88 ? -17.985 12.046 -15.899 1.00 43.06 88 ARG A CA 1
ATOM 693 C C . ARG A 1 88 ? -19.130 12.510 -16.799 1.00 43.06 88 ARG A C 1
ATOM 695 O O . ARG A 1 88 ? -20.257 12.647 -16.334 1.00 43.06 88 ARG A O 1
ATOM 702 N N . ALA A 1 89 ? -18.817 12.831 -18.054 1.00 47.75 89 ALA A N 1
ATOM 703 C CA . ALA A 1 89 ? -19.810 13.207 -19.050 1.00 47.75 89 ALA A CA 1
ATOM 704 C C . ALA A 1 89 ? -20.795 12.044 -19.224 1.00 47.75 89 ALA A C 1
ATOM 706 O O . ALA A 1 89 ? -20.420 10.935 -19.613 1.00 47.75 89 ALA A O 1
ATOM 707 N N . THR A 1 90 ? -22.054 12.279 -18.874 1.00 47.34 90 THR A N 1
ATOM 708 C CA . THR A 1 90 ? -23.144 11.335 -19.079 1.00 47.34 90 THR A CA 1
ATOM 709 C C . THR A 1 90 ? -23.485 11.322 -20.568 1.00 47.34 90 THR A C 1
ATOM 711 O O . THR A 1 90 ? -24.016 12.281 -21.121 1.00 47.34 90 THR A O 1
ATOM 714 N N . ARG A 1 91 ? -23.161 10.225 -21.259 1.00 43.72 91 ARG A N 1
ATOM 715 C CA . ARG A 1 91 ? -23.637 9.974 -22.623 1.00 43.72 91 ARG A CA 1
ATOM 716 C C . ARG A 1 91 ? -25.124 9.624 -22.540 1.00 43.72 91 ARG A C 1
ATOM 718 O O . ARG A 1 91 ? -25.467 8.471 -22.284 1.00 43.72 91 ARG A O 1
ATOM 725 N N . LYS A 1 92 ? -26.008 10.612 -22.703 1.00 43.12 92 LYS A N 1
ATOM 726 C CA . LYS A 1 92 ? -27.447 10.361 -22.854 1.00 43.12 92 LYS A CA 1
ATOM 727 C C . LYS A 1 92 ? -27.655 9.674 -24.211 1.00 43.12 92 LYS A C 1
ATOM 729 O O . LYS A 1 92 ? -27.434 10.285 -25.251 1.00 43.12 92 LYS A O 1
ATOM 734 N N . ARG A 1 93 ? -28.015 8.385 -24.193 1.00 41.94 93 ARG A N 1
ATOM 735 C CA . ARG A 1 93 ? -28.606 7.695 -25.347 1.00 41.94 93 ARG A CA 1
ATOM 736 C C . ARG A 1 93 ? -29.977 8.328 -25.589 1.00 41.94 93 ARG A C 1
ATOM 738 O O . ARG A 1 93 ? -30.819 8.276 -24.697 1.00 41.94 93 ARG A O 1
ATOM 745 N N . GLY A 1 94 ? -30.151 8.986 -26.731 1.00 38.25 94 GLY A N 1
ATOM 746 C CA . GLY A 1 94 ? -31.464 9.354 -27.248 1.00 38.25 94 GLY A CA 1
ATOM 747 C C . GLY A 1 94 ? -31.990 8.175 -28.052 1.00 38.25 94 GLY A C 1
ATOM 748 O O . GLY A 1 94 ? -31.445 7.880 -29.111 1.00 38.25 94 GLY A O 1
ATOM 749 N N . ASP A 1 95 ? -32.964 7.482 -27.474 1.00 43.44 95 ASP A N 1
ATOM 750 C CA . ASP A 1 95 ? -33.901 6.608 -28.175 1.00 43.44 95 ASP A CA 1
ATOM 751 C C . ASP A 1 95 ? -35.075 7.469 -28.672 1.00 43.44 95 ASP A C 1
ATOM 753 O O . ASP A 1 95 ? -35.338 8.535 -28.104 1.00 43.44 95 ASP A O 1
ATOM 757 N N . GLY A 1 96 ? -35.675 7.062 -29.787 1.00 40.59 96 GLY A N 1
ATOM 758 C CA . GLY A 1 96 ? -36.435 7.923 -30.685 1.00 40.59 96 GLY A CA 1
ATOM 759 C C . GLY A 1 96 ? -37.859 8.299 -30.280 1.00 40.59 96 GLY A C 1
ATOM 760 O O . GLY A 1 96 ? -38.410 7.871 -29.268 1.00 40.59 96 GLY A O 1
ATOM 761 N N . SER A 1 97 ? -38.452 9.118 -31.144 1.00 45.66 97 SER A N 1
ATOM 762 C CA . SER A 1 97 ? -39.866 9.136 -31.532 1.00 45.66 97 SER A CA 1
ATOM 763 C C . SER A 1 97 ? -39.974 9.848 -32.874 1.00 45.66 97 SER A C 1
ATOM 765 O O . SER A 1 97 ? -39.203 10.818 -33.066 1.00 45.66 97 SER A O 1
#

Foldseek 3Di:
DPPPPVVVVLVVVLVVQAFDKDKFFPDPDDTDPLPPFFQGKIWIFHDPSPDTHTDDIDRGSVVVCCVSCVVCVPPDDDPPDPDPPPPPDDPDDDDDD

Nearest PDB structures (foldseek):
  1mgp-assembly1_A  TM=5.579E-01  e=7.478E-01  Thermotoga maritima
  5i5i-assembly1_B  TM=5.748E-01  e=6.719E+00  Shewanella denitrificans OS217
  4uyk-assembly1_B  TM=2.832E-01  e=9.682E-01  Homo sapiens
  5i5m-assembly1_B  TM=5.182E-01  e=8.700E+00  Shewanella denitrificans OS217

Solvent-accessible surface area (backbone atoms only — not comparable to full-atom values): 6324 Å² total; per-residue (Å²): 135,86,76,75,53,67,66,62,59,48,48,59,54,40,63,75,41,52,80,38,72,51,73,43,56,72,58,94,72,78,86,56,61,79,76,77,53,51,69,47,39,27,41,35,28,37,32,78,70,85,51,77,44,80,73,48,78,34,62,25,46,68,62,46,44,43,72,75,37,58,91,47,66,87,56,78,83,70,79,78,76,81,71,79,77,77,77,76,79,79,82,78,80,83,77,89,133

Radius of gyration: 19.52 Å; Cα contacts (8 Å, |Δi|>4): 97; chains: 1; bounding box: 50×30×54 Å

InterPro domains:
  IPR045733 Protein of unknown function DUF6087 [PF19565] (1-89)

Mean predicted aligned error: 14.52 Å

pLDDT: mean 71.03, std 16.99, range [38.25, 93.31]

Secondary structure (DSSP, 8-state):
-----HHHHHHHHHHTTTT-EEEEE--SSS---TTS-TTS-EEEEEE-SSSEEEEEEESSHHHHHHHH-GGGTTS----------------------

Sequence (97 aa):
MDEEPLSDWAERRSRRRADRYRVVTLTPGPASGSHVDPQAPRLVSRWNGYEWEAVAVVANLAEAKLILYPETAGTDPMPAVPQPLRRRATRKRGDGS

Organism: NCBI:txid402648